Protein AF-A0A839H3A8-F1 (afdb_monomer_lite)

Foldseek 3Di:
DPPLVVQKAAPCDQVLCVLQQVSDDPVCCCPQPVVPCVCLDVVVVHFWPDDDDPPDGIIGRHPRSNVVCVVCVVVGPSVDDDPDPPDD

Secondary structure (DSSP, 8-state):
---GGGGEE-TTSHHHHHHHSTT--HHHHIIIIITT-GGGBGGGT-SEE---STT---EEEHHHHHHHHHHSTTTS-TTPPPP-----

Structure (mmCIF, N/CA/C/O backbone):
data_AF-A0A839H3A8-F1
#
_entry.id   AF-A0A839H3A8-F1
#
loop_
_atom_site.group_PDB
_atom_site.id
_atom_site.type_symbol
_atom_site.label_atom_id
_atom_site.label_alt_id
_atom_site.label_comp_id
_atom_site.label_asym_id
_atom_site.label_entity_id
_atom_site.label_seq_id
_atom_site.pdbx_PDB_ins_code
_atom_site.Cartn_x
_atom_site.Cartn_y
_atom_site.Cartn_z
_atom_site.occupancy
_atom_site.B_iso_or_equiv
_atom_site.auth_seq_id
_atom_site.auth_comp_id
_atom_site.auth_asym_id
_atom_site.auth_atom_id
_atom_site.pdbx_PDB_model_num
ATOM 1 N N . MET A 1 1 ? 27.620 0.698 -3.392 1.00 37.16 1 MET A N 1
ATOM 2 C CA . MET A 1 1 ? 26.453 1.601 -3.389 1.00 37.16 1 MET A CA 1
ATOM 3 C C . MET A 1 1 ? 25.321 0.796 -3.991 1.00 37.16 1 MET A C 1
ATOM 5 O O . MET A 1 1 ? 25.436 0.436 -5.151 1.00 37.16 1 MET A O 1
ATOM 9 N N . VAL A 1 2 ? 24.355 0.360 -3.180 1.00 46.66 2 VAL A N 1
ATOM 10 C CA . VAL A 1 2 ? 23.206 -0.411 -3.680 1.00 46.66 2 VAL A CA 1
ATOM 11 C C . VAL A 1 2 ? 22.331 0.576 -4.440 1.00 46.66 2 VAL A C 1
ATOM 13 O O . VAL A 1 2 ? 22.017 1.641 -3.905 1.00 46.66 2 VAL A O 1
ATOM 16 N N . ASP A 1 3 ? 22.038 0.286 -5.702 1.00 48.53 3 ASP A N 1
ATOM 17 C CA . ASP A 1 3 ? 21.247 1.173 -6.543 1.00 48.53 3 ASP A CA 1
ATOM 18 C C . ASP A 1 3 ? 19.807 1.189 -6.011 1.00 48.53 3 ASP A C 1
ATOM 20 O O . ASP A 1 3 ? 19.031 0.254 -6.193 1.00 48.53 3 ASP A O 1
ATOM 24 N N . ASN A 1 4 ? 19.456 2.239 -5.266 1.00 54.12 4 ASN A N 1
ATOM 25 C CA . ASN A 1 4 ? 18.177 2.345 -4.555 1.00 54.12 4 ASN A CA 1
ATOM 26 C C . ASN A 1 4 ? 16.971 2.472 -5.515 1.00 54.12 4 ASN A C 1
ATOM 28 O O . ASN A 1 4 ? 15.823 2.581 -5.079 1.00 54.12 4 ASN A O 1
ATOM 32 N N . THR A 1 5 ? 17.225 2.497 -6.828 1.00 57.00 5 THR A N 1
ATOM 33 C CA . THR A 1 5 ? 16.208 2.518 -7.882 1.00 57.00 5 THR A CA 1
ATOM 34 C C . THR A 1 5 ? 15.532 1.160 -8.095 1.00 57.00 5 THR A C 1
ATOM 36 O O . THR A 1 5 ? 14.382 1.147 -8.529 1.00 57.00 5 THR A O 1
ATOM 39 N N . GLU A 1 6 ? 16.156 0.042 -7.701 1.00 63.25 6 GLU A N 1
ATOM 40 C CA . GLU A 1 6 ? 15.569 -1.310 -7.816 1.00 63.25 6 GLU A CA 1
ATOM 41 C C . GLU A 1 6 ? 14.411 -1.570 -6.834 1.00 63.25 6 GLU A C 1
ATOM 43 O O . GLU A 1 6 ? 13.643 -2.515 -7.002 1.00 63.25 6 GLU A O 1
ATOM 48 N N . LEU A 1 7 ? 14.244 -0.719 -5.817 1.00 88.31 7 LEU A N 1
ATOM 49 C CA . LEU A 1 7 ? 13.218 -0.874 -4.777 1.00 88.31 7 LEU A CA 1
ATOM 50 C C . LEU A 1 7 ? 11.907 -0.147 -5.097 1.00 88.31 7 LEU A C 1
ATOM 52 O O . LEU A 1 7 ? 10.897 -0.357 -4.420 1.00 88.31 7 LEU A O 1
ATOM 56 N N . TRP A 1 8 ? 11.919 0.717 -6.114 1.00 92.81 8 TRP A N 1
ATOM 57 C CA . TRP A 1 8 ? 10.731 1.420 -6.575 1.00 92.81 8 TRP A CA 1
ATOM 58 C C . TRP A 1 8 ? 10.003 0.586 -7.616 1.00 92.81 8 TRP A C 1
ATOM 60 O O . TRP A 1 8 ? 10.458 0.425 -8.747 1.00 92.81 8 TRP A O 1
ATOM 70 N N . VAL A 1 9 ? 8.820 0.110 -7.254 1.00 94.25 9 VAL A N 1
ATOM 71 C CA . VAL A 1 9 ? 8.031 -0.800 -8.082 1.00 94.25 9 VAL A CA 1
ATOM 72 C C . VAL A 1 9 ? 6.730 -0.155 -8.537 1.00 94.25 9 VAL A C 1
ATOM 74 O O . VAL A 1 9 ? 6.200 0.756 -7.897 1.00 94.25 9 VAL A O 1
ATOM 77 N N . SER A 1 10 ? 6.200 -0.606 -9.674 1.00 92.94 10 SER A N 1
ATOM 78 C CA . SER A 1 10 ? 4.908 -0.124 -10.158 1.00 92.94 10 SER A CA 1
ATOM 79 C C . SER A 1 10 ? 3.774 -0.976 -9.583 1.00 92.94 10 SER A C 1
ATOM 81 O O . SER A 1 10 ? 3.814 -2.195 -9.744 1.00 92.94 10 SER A O 1
ATOM 83 N N . PRO A 1 11 ? 2.691 -0.379 -9.049 1.00 93.12 11 PRO A N 1
ATOM 84 C CA . PRO A 1 11 ? 1.496 -1.132 -8.661 1.00 93.12 11 PRO A CA 1
ATOM 85 C C . PRO A 1 11 ? 0.735 -1.711 -9.866 1.00 93.12 11 PRO A C 1
ATOM 87 O O . PRO A 1 11 ? -0.275 -2.385 -9.701 1.00 93.12 11 PRO A O 1
ATOM 90 N N . ARG A 1 12 ? 1.176 -1.438 -11.103 1.00 91.94 12 ARG A N 1
ATOM 91 C CA . ARG A 1 12 ? 0.651 -2.100 -12.306 1.00 91.94 12 ARG A CA 1
ATOM 92 C C . ARG A 1 12 ? 1.194 -3.519 -12.483 1.00 91.94 12 ARG A C 1
ATOM 94 O O . ARG A 1 12 ? 0.588 -4.282 -13.230 1.00 91.94 12 ARG A O 1
ATOM 101 N N . ASP A 1 13 ? 2.304 -3.855 -11.828 1.00 94.44 13 ASP A N 1
ATOM 102 C CA . ASP A 1 13 ? 2.847 -5.210 -11.818 1.00 94.44 13 ASP A CA 1
ATOM 103 C C . ASP A 1 13 ? 1.949 -6.124 -10.969 1.00 94.44 13 ASP A C 1
ATOM 105 O O . ASP A 1 13 ? 1.671 -5.841 -9.801 1.00 94.44 13 ASP A O 1
ATOM 109 N N . ALA A 1 14 ? 1.485 -7.225 -11.560 1.00 95.38 14 ALA A N 1
ATOM 110 C CA . ALA A 1 14 ? 0.608 -8.176 -10.885 1.00 95.38 14 ALA A CA 1
ATOM 111 C C . ALA A 1 14 ? 1.274 -8.832 -9.663 1.00 95.38 14 ALA A C 1
ATOM 113 O O . ALA A 1 14 ? 0.596 -9.074 -8.669 1.00 95.38 14 ALA A O 1
ATOM 114 N N . THR A 1 15 ? 2.588 -9.057 -9.696 1.00 95.88 15 THR A N 1
ATOM 115 C CA . THR A 1 15 ? 3.356 -9.621 -8.577 1.00 95.88 15 THR A CA 1
ATOM 116 C C . THR A 1 15 ? 3.317 -8.690 -7.374 1.00 95.88 15 THR A C 1
ATOM 118 O O . THR A 1 15 ? 3.125 -9.140 -6.248 1.00 95.88 15 THR A O 1
ATOM 121 N N . ILE A 1 16 ? 3.430 -7.380 -7.611 1.00 95.94 16 ILE A N 1
ATOM 122 C CA . ILE A 1 16 ? 3.348 -6.366 -6.555 1.00 95.94 16 ILE A CA 1
ATOM 123 C C . ILE A 1 16 ? 1.938 -6.298 -5.977 1.00 95.94 16 ILE A C 1
ATOM 125 O O . ILE A 1 16 ? 1.789 -6.235 -4.760 1.00 95.94 16 ILE A O 1
ATOM 129 N N . ARG A 1 17 ? 0.901 -6.382 -6.821 1.00 96.94 17 ARG A N 1
ATOM 130 C CA . ARG A 1 17 ? -0.490 -6.423 -6.341 1.00 96.94 17 ARG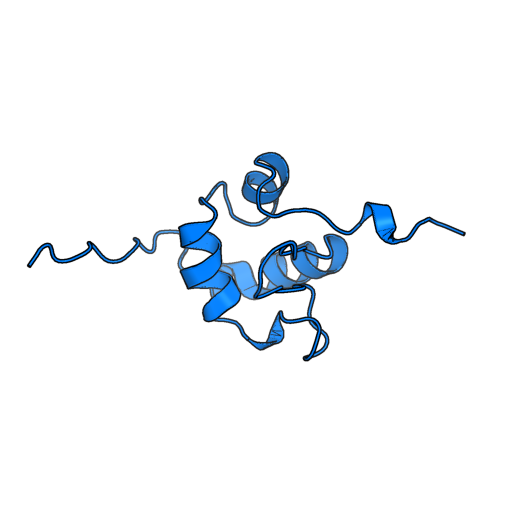 A CA 1
ATOM 131 C C . ARG A 1 17 ? -0.783 -7.663 -5.509 1.00 96.94 17 ARG A C 1
ATOM 133 O O . ARG A 1 17 ? -1.380 -7.542 -4.449 1.00 96.94 17 ARG A O 1
ATOM 140 N N . ASN A 1 18 ? -0.313 -8.830 -5.938 1.00 96.94 18 ASN A N 1
ATOM 141 C CA . ASN A 1 18 ? -0.457 -10.063 -5.165 1.00 96.94 18 ASN A CA 1
ATOM 142 C C . ASN A 1 18 ? 0.294 -9.989 -3.830 1.00 96.94 18 ASN A C 1
ATOM 144 O O . ASN A 1 18 ? -0.216 -10.453 -2.818 1.00 96.94 18 ASN A O 1
ATOM 148 N N . ARG A 1 19 ? 1.490 -9.392 -3.828 1.00 96.31 19 ARG A N 1
ATOM 149 C CA . ARG A 1 19 ? 2.349 -9.300 -2.644 1.00 96.31 19 ARG A CA 1
ATOM 150 C C . ARG A 1 19 ? 1.835 -8.312 -1.597 1.00 96.31 19 ARG A C 1
ATOM 152 O O . ARG A 1 19 ? 1.893 -8.625 -0.417 1.00 96.31 19 ARG A O 1
ATOM 159 N N . LEU A 1 20 ? 1.390 -7.127 -2.016 1.00 97.19 20 LEU A N 1
ATOM 160 C CA . LEU A 1 20 ? 1.030 -6.032 -1.103 1.00 97.1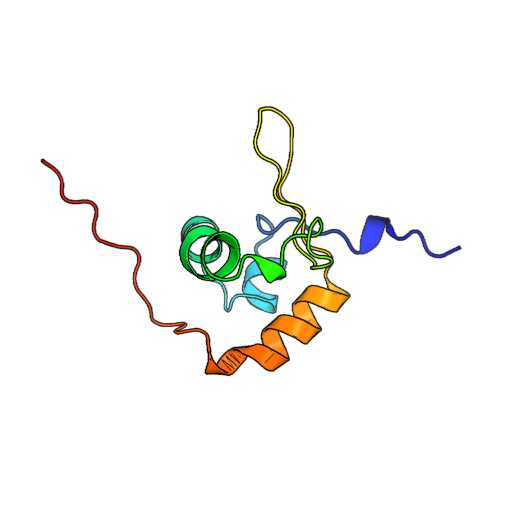9 20 LEU A CA 1
ATOM 161 C C . LEU A 1 20 ? -0.471 -5.860 -0.896 1.00 97.19 20 LEU A C 1
ATOM 163 O O . LEU A 1 20 ? -0.886 -5.334 0.126 1.00 97.19 20 LEU A O 1
ATOM 167 N N . PHE A 1 21 ? -1.279 -6.237 -1.882 1.00 97.31 21 PHE A N 1
ATOM 168 C CA . PHE A 1 21 ? -2.681 -5.833 -1.943 1.00 97.31 21 PHE A CA 1
ATOM 169 C C . PHE A 1 21 ? -3.606 -7.012 -2.231 1.00 97.31 21 PHE A C 1
ATOM 171 O O . PHE A 1 21 ? -4.599 -6.838 -2.925 1.00 97.31 21 PHE A O 1
ATOM 178 N N . ALA A 1 22 ? -3.234 -8.223 -1.802 1.00 96.44 22 ALA A N 1
ATOM 179 C CA . ALA A 1 22 ? -4.024 -9.448 -1.973 1.00 96.44 22 ALA A CA 1
ATOM 180 C C . ALA A 1 22 ? -4.539 -9.704 -3.413 1.00 96.44 22 ALA A C 1
ATOM 182 O O . ALA A 1 22 ? -5.536 -10.385 -3.625 1.00 96.44 22 ALA A O 1
ATOM 183 N N . GLY A 1 23 ? -3.856 -9.165 -4.429 1.00 96.81 23 GLY A N 1
ATOM 184 C CA . GLY A 1 23 ? -4.237 -9.310 -5.837 1.00 96.81 23 GLY A CA 1
ATOM 185 C C . GLY A 1 23 ? -5.332 -8.355 -6.325 1.00 96.81 23 GLY A C 1
ATOM 186 O O . GLY A 1 23 ? -5.700 -8.432 -7.501 1.00 96.81 23 GLY A O 1
ATOM 187 N N . HIS A 1 24 ? -5.802 -7.423 -5.487 1.00 97.44 24 HIS A N 1
ATOM 188 C CA . HIS A 1 24 ? -6.751 -6.386 -5.891 1.00 97.44 24 HIS A CA 1
ATOM 189 C C . HIS A 1 24 ? -6.227 -5.569 -7.073 1.00 97.44 24 HIS A C 1
ATOM 191 O O . HIS A 1 24 ? -5.024 -5.350 -7.235 1.00 97.44 24 HIS A O 1
ATOM 197 N N . ASP A 1 25 ? -7.136 -5.118 -7.937 1.00 95.56 25 ASP A N 1
ATOM 198 C CA . ASP A 1 25 ? -6.769 -4.346 -9.115 1.00 95.56 25 ASP A CA 1
ATOM 199 C C . ASP A 1 25 ? -6.388 -2.895 -8.762 1.00 95.56 25 ASP A C 1
ATOM 201 O O . ASP A 1 25 ? -6.585 -2.406 -7.651 1.00 95.56 25 ASP A O 1
ATOM 205 N N . ILE A 1 26 ? -5.822 -2.175 -9.733 1.00 93.44 26 ILE A N 1
ATOM 206 C CA . ILE A 1 26 ? -5.285 -0.828 -9.496 1.00 93.44 26 ILE A CA 1
ATOM 207 C C . ILE A 1 26 ? -6.354 0.196 -9.089 1.00 93.44 26 ILE A C 1
ATOM 209 O O . ILE A 1 26 ? -6.031 1.162 -8.402 1.00 93.44 26 ILE A O 1
ATOM 213 N N . VAL A 1 27 ? -7.603 0.022 -9.527 1.00 93.62 27 VAL A N 1
ATOM 214 C CA . VAL A 1 27 ? -8.703 0.931 -9.189 1.00 93.62 27 VAL A CA 1
ATOM 215 C C . VAL A 1 27 ? -9.095 0.739 -7.729 1.00 93.62 27 VAL A C 1
ATOM 217 O O . VAL A 1 27 ? -9.213 1.730 -7.012 1.00 93.62 27 VAL A O 1
ATOM 220 N N . TRP A 1 28 ? -9.209 -0.514 -7.283 1.00 96.44 28 TRP A N 1
ATOM 221 C CA . TRP A 1 28 ? -9.446 -0.856 -5.881 1.00 96.44 28 TRP A CA 1
ATOM 222 C C . TRP A 1 28 ? -8.335 -0.311 -4.979 1.00 96.44 28 TRP A C 1
ATOM 224 O O . TRP A 1 28 ? -8.615 0.444 -4.052 1.00 96.44 28 TRP A O 1
ATOM 234 N N . ILE A 1 29 ? -7.069 -0.591 -5.317 1.00 96.25 29 ILE A N 1
ATOM 235 C CA . ILE A 1 29 ? -5.906 -0.130 -4.538 1.00 96.25 29 ILE A CA 1
ATOM 236 C C . ILE A 1 29 ? -5.909 1.393 -4.410 1.00 96.25 29 ILE A C 1
ATOM 238 O O . ILE A 1 29 ? -5.672 1.938 -3.334 1.00 96.25 29 ILE A O 1
ATOM 242 N N . ARG A 1 30 ? -6.188 2.100 -5.507 1.00 93.69 30 ARG A N 1
ATOM 243 C CA . ARG A 1 30 ? -6.236 3.557 -5.480 1.00 93.69 30 ARG A CA 1
ATOM 244 C C . ARG A 1 30 ? -7.315 4.058 -4.523 1.00 93.69 30 ARG A C 1
ATOM 246 O O . ARG A 1 30 ? -7.015 4.885 -3.676 1.00 93.69 30 ARG A O 1
ATOM 253 N N . GLN A 1 31 ? -8.534 3.541 -4.644 1.00 94.25 31 GLN A N 1
ATOM 254 C CA . GLN A 1 31 ? -9.664 4.031 -3.863 1.00 94.25 31 GLN A CA 1
ATOM 255 C C . GLN A 1 31 ? -9.540 3.709 -2.370 1.00 94.25 31 GLN A C 1
ATOM 257 O O . GLN A 1 31 ? -9.847 4.556 -1.533 1.00 94.25 31 GLN A O 1
ATOM 262 N N . PHE A 1 32 ? -9.131 2.487 -2.038 1.00 96.25 32 PHE A N 1
ATOM 263 C CA . PHE A 1 32 ? -9.217 1.980 -0.670 1.00 96.25 32 PHE A CA 1
ATOM 264 C C . PHE A 1 32 ? -7.900 2.032 0.091 1.00 96.25 32 PHE A C 1
ATOM 266 O O . PHE A 1 32 ? -7.926 1.977 1.315 1.00 96.25 32 PHE A O 1
ATOM 273 N N . ILE A 1 33 ? -6.774 2.205 -0.608 1.00 96.31 33 ILE A N 1
ATOM 274 C CA . ILE A 1 33 ? -5.464 2.398 0.016 1.00 96.31 33 ILE A CA 1
ATOM 275 C C . ILE A 1 33 ? -4.959 3.818 -0.253 1.00 96.31 33 ILE A C 1
ATOM 277 O O . ILE A 1 33 ? -4.826 4.614 0.670 1.00 96.31 33 ILE A O 1
ATOM 281 N N . PHE A 1 34 ? -4.709 4.180 -1.515 1.00 94.62 34 PHE A N 1
ATOM 282 C CA . PHE A 1 34 ? -3.999 5.433 -1.820 1.00 94.62 34 PHE A CA 1
ATOM 283 C C . PHE A 1 34 ? -4.779 6.690 -1.440 1.00 94.62 34 PHE A C 1
ATOM 285 O O . PHE A 1 34 ? -4.201 7.625 -0.894 1.00 94.62 34 PHE A O 1
ATOM 292 N N . ASP A 1 35 ? -6.079 6.707 -1.720 1.00 92.19 35 ASP A N 1
ATOM 293 C CA . ASP A 1 35 ? -6.941 7.850 -1.432 1.00 92.19 35 ASP A CA 1
ATOM 294 C C . ASP A 1 35 ? -7.404 7.862 0.043 1.00 92.19 35 ASP A C 1
ATOM 296 O O . ASP A 1 35 ? -7.792 8.913 0.551 1.00 92.19 35 ASP A O 1
ATOM 300 N N . ARG A 1 36 ? -7.368 6.712 0.740 1.00 95.25 36 ARG A N 1
ATOM 301 C CA . ARG A 1 36 ? -7.859 6.557 2.124 1.00 95.25 36 ARG A CA 1
ATOM 302 C C . ARG A 1 36 ? -6.797 6.852 3.186 1.00 95.25 36 ARG A C 1
ATOM 304 O O . ARG A 1 36 ? -7.152 7.385 4.232 1.00 95.25 36 ARG A O 1
ATOM 311 N N . PHE A 1 37 ? -5.531 6.545 2.905 1.00 95.50 37 PHE A N 1
ATOM 312 C CA . PHE A 1 37 ? -4.414 6.691 3.844 1.00 95.50 37 PHE A CA 1
ATOM 313 C C . PHE A 1 37 ? -3.420 7.739 3.323 1.00 95.50 37 PHE A C 1
ATOM 315 O O . PHE A 1 37 ? -2.419 7.391 2.692 1.00 95.50 37 PHE A O 1
ATOM 322 N N . PRO A 1 38 ? -3.689 9.047 3.495 1.00 92.94 38 PRO A N 1
ATOM 323 C CA . PRO A 1 38 ? -2.853 10.103 2.924 1.00 92.94 38 PRO A CA 1
ATOM 324 C C . PRO A 1 38 ? -1.396 10.069 3.416 1.00 92.94 38 PRO A C 1
ATOM 326 O O . PRO A 1 38 ? -0.502 10.450 2.657 1.00 92.94 38 PRO A O 1
ATOM 329 N N . GLU A 1 39 ? -1.144 9.567 4.629 1.00 95.56 39 GLU A N 1
ATOM 330 C CA . GLU A 1 39 ? 0.175 9.428 5.258 1.00 95.56 39 GLU A CA 1
ATOM 331 C C . GLU A 1 39 ? 1.126 8.502 4.493 1.00 95.56 39 GLU A C 1
ATOM 333 O O . GLU A 1 39 ? 2.348 8.598 4.636 1.00 95.56 39 GLU A O 1
ATOM 338 N N . ILE A 1 40 ? 0.600 7.630 3.627 1.00 96.00 40 ILE A N 1
ATOM 339 C CA . ILE A 1 40 ? 1.451 6.773 2.804 1.00 96.00 40 ILE A CA 1
ATOM 340 C C . ILE A 1 40 ? 2.126 7.556 1.677 1.00 96.00 40 ILE A C 1
ATOM 342 O O . ILE A 1 40 ? 3.034 7.018 1.051 1.00 96.00 40 ILE A O 1
ATOM 346 N N . ASN A 1 41 ? 1.749 8.807 1.398 1.00 94.38 41 ASN A N 1
ATOM 347 C CA . ASN A 1 41 ? 2.411 9.621 0.378 1.00 94.38 41 ASN A CA 1
ATOM 348 C C . ASN A 1 41 ? 3.823 10.038 0.797 1.00 94.38 41 ASN A C 1
ATOM 350 O O . ASN A 1 41 ? 4.063 10.467 1.920 1.00 94.38 41 ASN A O 1
ATOM 354 N N . ILE A 1 42 ? 4.768 10.018 -0.146 1.00 92.31 42 ILE A N 1
ATOM 355 C CA . ILE A 1 42 ? 6.172 10.380 0.103 1.00 92.31 42 ILE A CA 1
ATOM 356 C C . ILE A 1 42 ? 6.353 11.831 0.578 1.00 92.31 42 ILE A C 1
ATOM 358 O O . ILE A 1 42 ? 7.330 12.131 1.257 1.00 92.31 42 ILE A O 1
ATOM 362 N N . GLN A 1 43 ? 5.423 12.729 0.239 1.00 88.88 43 GLN A N 1
ATOM 363 C CA . GLN A 1 43 ? 5.436 14.117 0.723 1.00 88.88 43 GLN A CA 1
ATOM 364 C C . GLN A 1 43 ? 5.178 14.199 2.235 1.00 88.88 43 GLN A C 1
ATOM 366 O O . GLN A 1 43 ? 5.759 15.052 2.895 1.00 88.88 43 GLN A O 1
ATOM 371 N N . GLU A 1 44 ? 4.431 13.235 2.777 1.00 89.25 44 GLU A N 1
ATOM 372 C CA . GLU A 1 44 ? 4.179 13.045 4.211 1.00 89.25 44 GLU A CA 1
ATOM 373 C C . GLU A 1 44 ? 5.195 12.075 4.847 1.00 89.25 44 GLU A C 1
ATOM 375 O O . GLU A 1 44 ? 5.030 11.598 5.967 1.00 89.25 44 GLU A O 1
ATOM 380 N N . GLY A 1 45 ? 6.268 11.746 4.120 1.00 89.75 45 GLY A N 1
ATOM 381 C CA . GLY A 1 45 ? 7.284 10.791 4.550 1.00 89.75 45 GLY A CA 1
ATOM 382 C C . GLY A 1 45 ? 6.913 9.324 4.326 1.00 89.75 45 GLY A C 1
ATOM 383 O O . GLY A 1 45 ? 7.664 8.457 4.766 1.00 89.75 45 GLY A O 1
ATOM 384 N N . GLY A 1 46 ? 5.806 9.015 3.649 1.00 94.44 46 GLY A N 1
ATOM 385 C CA . GLY A 1 46 ? 5.363 7.658 3.330 1.00 94.44 46 GLY A CA 1
ATOM 386 C C . GLY A 1 46 ? 6.145 6.959 2.203 1.00 94.44 46 GLY A C 1
ATOM 387 O O . GLY A 1 46 ? 7.297 7.280 1.909 1.00 94.44 46 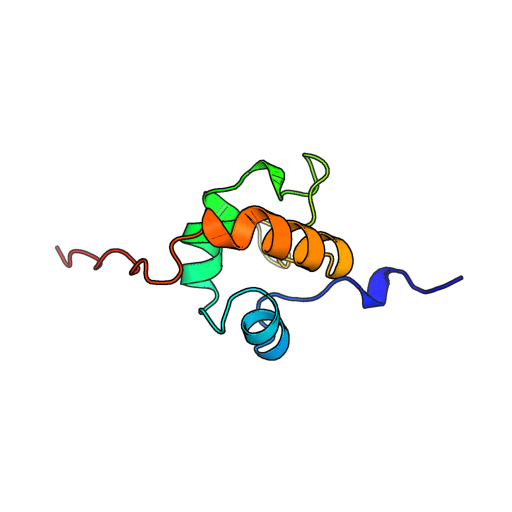GLY A O 1
ATOM 388 N N . TRP A 1 47 ? 5.532 5.949 1.585 1.00 95.81 47 TRP A N 1
ATOM 389 C CA . TRP A 1 47 ? 6.143 5.037 0.604 1.00 95.81 47 TRP A CA 1
ATOM 390 C C . TRP A 1 47 ? 5.547 5.115 -0.811 1.00 95.81 47 TRP A C 1
ATOM 392 O O . TRP A 1 47 ? 6.083 4.519 -1.748 1.00 95.81 47 TRP A O 1
ATOM 402 N N . LEU A 1 48 ? 4.461 5.858 -0.994 1.00 95.44 48 LEU A N 1
ATOM 403 C CA . LEU A 1 48 ? 3.779 6.072 -2.260 1.00 95.44 48 LEU A CA 1
ATOM 404 C C . LEU A 1 48 ? 4.270 7.362 -2.909 1.00 95.44 48 LEU A C 1
ATOM 406 O O . LEU A 1 48 ? 4.126 8.461 -2.377 1.00 95.44 48 LEU A O 1
ATOM 410 N N . LYS A 1 49 ? 4.793 7.247 -4.123 1.00 93.06 49 LYS A N 1
ATOM 411 C CA . LYS A 1 49 ? 4.971 8.389 -5.012 1.00 93.06 49 LYS A CA 1
ATOM 412 C C . LYS A 1 49 ? 3.773 8.437 -5.949 1.00 93.06 49 LYS A C 1
ATOM 414 O O . LYS A 1 49 ? 3.843 7.852 -7.033 1.00 93.06 49 LYS A O 1
ATOM 419 N N . ASP A 1 50 ? 2.686 9.102 -5.546 1.00 82.88 50 ASP A N 1
ATOM 420 C CA . ASP A 1 50 ? 1.592 9.364 -6.481 1.00 82.88 50 ASP A CA 1
ATOM 421 C C . ASP A 1 50 ? 1.973 10.503 -7.422 1.00 82.88 50 ASP A C 1
ATOM 423 O O . ASP A 1 50 ? 2.555 11.524 -7.049 1.00 82.88 50 ASP A O 1
ATOM 427 N N . A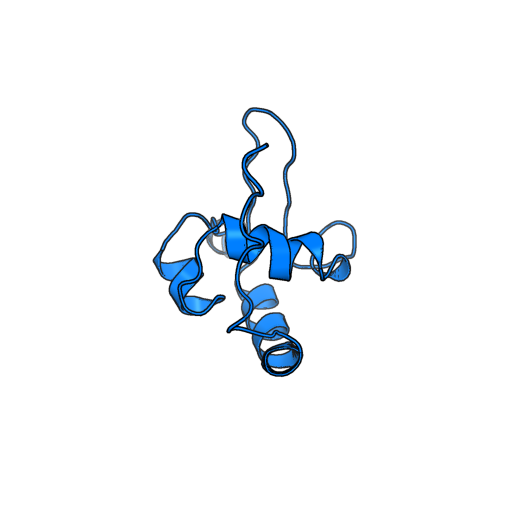LA A 1 51 ? 1.718 10.278 -8.698 1.00 68.44 51 ALA A N 1
ATOM 428 C CA . ALA A 1 51 ? 2.224 11.119 -9.749 1.00 68.44 51 ALA A CA 1
ATOM 429 C C . ALA A 1 51 ? 1.066 11.474 -10.676 1.00 68.44 51 ALA A C 1
ATOM 431 O O . ALA A 1 51 ? 0.801 10.805 -11.673 1.00 68.44 51 ALA A O 1
ATOM 432 N N . HIS A 1 52 ? 0.368 12.555 -10.333 1.00 66.31 52 HIS A N 1
ATOM 433 C CA . HIS A 1 52 ? -0.670 13.118 -11.186 1.00 66.31 52 HIS A CA 1
ATOM 434 C C . HIS A 1 52 ? -0.037 13.847 -12.386 1.00 66.31 52 HIS A C 1
ATOM 436 O O . HIS A 1 52 ? 0.871 14.671 -12.231 1.00 66.31 52 HIS A O 1
ATOM 442 N N . GLY A 1 53 ? -0.515 13.545 -13.597 1.00 55.53 53 GLY A N 1
ATOM 443 C CA . GLY A 1 53 ? -0.115 14.216 -14.841 1.00 55.53 53 GLY A CA 1
ATOM 444 C C . GLY A 1 53 ? 0.386 13.272 -15.942 1.00 55.53 53 GLY A C 1
ATOM 445 O O . GLY A 1 53 ? 0.772 12.131 -15.693 1.00 55.53 53 GLY A O 1
ATOM 446 N N . ARG A 1 54 ? 0.380 13.750 -17.196 1.00 52.28 54 ARG A N 1
ATOM 447 C CA . ARG A 1 54 ? 0.859 12.974 -18.356 1.00 52.28 54 ARG A CA 1
ATOM 448 C C . ARG A 1 54 ? 2.332 12.587 -18.189 1.00 52.28 54 ARG A C 1
ATOM 450 O O . ARG A 1 54 ? 3.163 13.428 -17.868 1.00 52.28 54 ARG A O 1
ATOM 457 N N . GLY A 1 55 ? 2.643 11.317 -18.450 1.00 60.59 55 GLY A N 1
ATOM 458 C CA . GLY A 1 55 ? 4.010 10.782 -18.445 1.00 60.59 55 GLY A CA 1
ATOM 459 C C . GLY A 1 55 ? 4.575 10.443 -17.064 1.00 60.59 55 GLY A C 1
ATOM 460 O O . GLY A 1 55 ? 5.627 9.812 -16.986 1.00 60.59 55 GLY A O 1
ATOM 461 N N . LYS A 1 56 ? 3.878 10.795 -15.979 1.00 69.94 56 LYS A N 1
ATOM 462 C CA . LYS A 1 56 ? 4.278 10.433 -14.621 1.00 69.94 56 LYS A CA 1
ATOM 463 C C . LYS A 1 56 ? 3.658 9.092 -14.214 1.00 69.94 56 LYS A C 1
ATOM 465 O O . LYS A 1 56 ? 2.559 8.748 -14.645 1.00 69.94 56 LYS A O 1
ATOM 470 N N . ARG A 1 57 ? 4.394 8.307 -13.422 1.00 81.81 57 ARG A N 1
ATOM 471 C CA . ARG A 1 57 ? 3.974 6.977 -12.960 1.00 81.81 57 ARG A CA 1
ATOM 472 C C . ARG A 1 57 ? 3.888 6.958 -11.443 1.00 81.81 57 ARG A C 1
ATOM 474 O O . ARG A 1 57 ? 4.828 7.398 -10.784 1.00 81.81 57 ARG A O 1
ATOM 481 N N . THR A 1 58 ? 2.792 6.412 -10.929 1.00 91.19 58 THR A N 1
ATOM 482 C CA . THR A 1 58 ? 2.672 6.025 -9.525 1.00 91.19 58 THR A CA 1
ATOM 483 C C . THR A 1 58 ? 3.680 4.914 -9.234 1.00 91.19 58 THR A C 1
ATOM 485 O O . THR A 1 58 ? 3.730 3.924 -9.972 1.00 91.19 58 THR A O 1
ATOM 488 N N . MET A 1 59 ? 4.490 5.095 -8.195 1.00 94.25 59 MET A N 1
ATOM 489 C CA . MET A 1 59 ? 5.536 4.154 -7.786 1.00 94.25 59 MET A CA 1
ATOM 490 C C . MET A 1 59 ? 5.454 3.896 -6.280 1.00 94.25 59 MET A C 1
ATOM 492 O O . MET A 1 59 ? 5.069 4.783 -5.521 1.00 94.25 59 MET A O 1
ATOM 496 N N . ILE A 1 60 ? 5.842 2.695 -5.863 1.00 95.56 60 ILE A N 1
ATOM 497 C CA . ILE A 1 60 ? 5.829 2.223 -4.476 1.00 95.56 60 ILE A CA 1
ATOM 498 C C . ILE A 1 60 ? 7.261 1.926 -4.053 1.00 95.56 60 ILE A C 1
ATOM 500 O O . ILE A 1 60 ? 7.953 1.184 -4.746 1.00 95.56 60 ILE A O 1
ATOM 504 N N . TYR A 1 61 ? 7.694 2.466 -2.918 1.00 95.44 61 TYR A N 1
ATOM 505 C CA . TYR A 1 61 ? 8.934 2.048 -2.276 1.00 95.44 61 TYR A CA 1
ATOM 506 C C . TYR A 1 61 ? 8.680 0.774 -1.467 1.00 95.44 61 TYR A C 1
ATOM 508 O O . TYR A 1 61 ? 8.106 0.821 -0.377 1.00 95.44 61 TYR A O 1
ATOM 516 N N . LEU A 1 62 ? 9.072 -0.368 -2.034 1.00 95.19 62 LEU A N 1
ATOM 517 C CA . LEU A 1 62 ? 8.611 -1.681 -1.587 1.00 95.19 62 LEU A CA 1
ATOM 518 C C . LEU A 1 62 ? 8.891 -1.982 -0.100 1.00 95.19 62 LEU A C 1
ATOM 520 O O . LEU A 1 62 ? 7.941 -2.370 0.575 1.00 95.19 62 LEU A O 1
ATOM 524 N N . PRO A 1 63 ? 10.100 -1.755 0.458 1.00 94.94 63 PRO A N 1
ATOM 525 C CA . PRO A 1 63 ? 10.385 -2.150 1.841 1.00 94.94 63 PRO A CA 1
ATOM 526 C C . PRO A 1 63 ? 9.459 -1.495 2.870 1.00 94.94 63 PRO A C 1
ATOM 528 O O . PRO A 1 63 ? 8.953 -2.161 3.768 1.00 94.94 63 PRO A O 1
ATOM 531 N N . LYS A 1 64 ? 9.197 -0.193 2.712 1.00 96.06 64 LYS A N 1
ATOM 532 C CA . LYS A 1 64 ? 8.343 0.556 3.641 1.00 96.06 64 LYS A CA 1
ATOM 533 C C . LYS A 1 64 ? 6.859 0.254 3.425 1.00 96.06 64 LYS A C 1
ATOM 535 O O . LYS A 1 64 ? 6.094 0.253 4.382 1.00 96.06 64 LYS A O 1
ATOM 540 N N . ALA A 1 65 ? 6.459 -0.031 2.187 1.00 97.19 65 ALA A N 1
ATOM 541 C CA . ALA A 1 65 ? 5.096 -0.461 1.899 1.00 97.19 65 ALA A CA 1
ATOM 542 C C . ALA A 1 65 ? 4.778 -1.811 2.557 1.00 97.19 65 ALA A C 1
ATOM 544 O O . ALA A 1 65 ? 3.711 -1.965 3.135 1.00 97.19 65 ALA A O 1
ATOM 545 N N . GLU A 1 66 ? 5.707 -2.771 2.516 1.00 96.62 66 GLU A N 1
ATOM 546 C CA . GLU A 1 66 ? 5.523 -4.077 3.165 1.00 96.62 66 GLU A CA 1
ATOM 547 C C . GLU A 1 66 ? 5.372 -3.984 4.680 1.00 96.62 66 GLU A C 1
ATOM 549 O O . GLU A 1 66 ? 4.568 -4.705 5.266 1.00 96.62 66 GLU A O 1
ATOM 554 N N . GLU A 1 67 ? 6.172 -3.130 5.315 1.00 97.19 67 GLU A N 1
ATOM 555 C CA . GLU A 1 67 ? 6.078 -2.873 6.748 1.00 97.19 67 GLU A CA 1
ATOM 556 C C . GLU A 1 67 ? 4.733 -2.236 7.097 1.00 97.19 67 GLU A C 1
ATOM 558 O O . GLU A 1 67 ? 3.984 -2.799 7.892 1.00 97.19 67 GLU A O 1
ATOM 563 N N . TRP A 1 68 ? 4.377 -1.149 6.412 1.00 97.75 68 TRP A N 1
ATOM 564 C CA . TRP A 1 68 ? 3.137 -0.425 6.670 1.00 97.75 68 TRP A CA 1
ATOM 565 C C . TRP A 1 68 ? 1.893 -1.299 6.450 1.00 97.75 68 TRP A C 1
ATOM 567 O O . TRP A 1 68 ? 1.009 -1.325 7.301 1.00 97.75 68 TRP A O 1
ATOM 577 N N . ILE A 1 69 ? 1.839 -2.069 5.352 1.00 97.88 69 ILE A N 1
ATOM 578 C CA . ILE A 1 69 ? 0.712 -2.975 5.066 1.00 97.88 69 ILE A CA 1
ATOM 579 C C . ILE A 1 69 ? 0.567 -4.033 6.159 1.00 97.88 69 ILE A C 1
ATOM 581 O O . ILE A 1 69 ? -0.552 -4.368 6.530 1.00 97.88 69 ILE A O 1
ATOM 585 N N . ARG A 1 70 ? 1.679 -4.553 6.692 1.00 97.44 70 ARG A N 1
ATOM 586 C CA . ARG A 1 70 ? 1.644 -5.530 7.786 1.00 97.44 70 ARG A CA 1
ATOM 587 C C . ARG A 1 70 ? 1.080 -4.925 9.070 1.00 97.44 70 ARG A C 1
ATOM 589 O O . ARG A 1 70 ? 0.357 -5.611 9.778 1.00 97.44 70 ARG A O 1
ATOM 596 N N . GLU A 1 71 ? 1.426 -3.676 9.364 1.00 98.06 71 GLU A N 1
ATOM 597 C CA . GLU A 1 71 ? 0.961 -2.962 10.559 1.00 98.06 71 GLU A CA 1
ATOM 598 C C . GLU A 1 71 ? -0.519 -2.570 10.477 1.00 98.06 71 GLU A C 1
ATOM 600 O O . GLU A 1 71 ? -1.198 -2.592 11.496 1.00 98.06 71 GLU A O 1
ATOM 605 N N . HIS A 1 72 ? -1.027 -2.278 9.276 1.00 97.56 72 HIS A N 1
ATOM 606 C CA . HIS A 1 72 ? -2.395 -1.786 9.054 1.00 97.56 72 HIS A CA 1
ATOM 607 C C . HIS A 1 72 ? -3.314 -2.850 8.431 1.00 97.56 72 HIS A C 1
ATOM 609 O O . HIS A 1 72 ? -4.404 -2.533 7.956 1.00 97.56 72 HIS A O 1
ATOM 615 N N . VAL A 1 73 ? -2.895 -4.123 8.407 1.00 96.56 73 VAL A N 1
ATOM 616 C CA . VAL A 1 73 ? -3.637 -5.207 7.735 1.00 96.56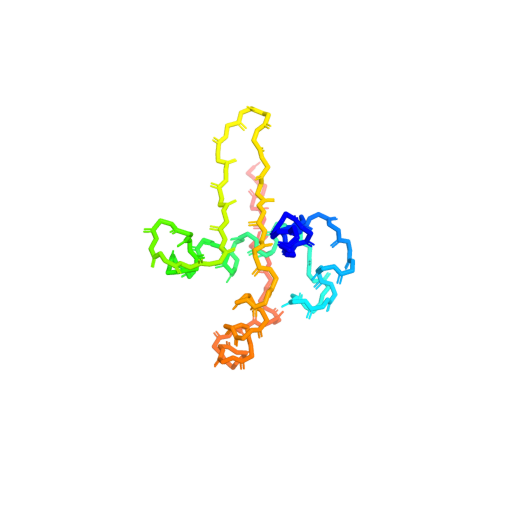 73 VAL A CA 1
ATOM 617 C C . VAL A 1 73 ? -5.062 -5.360 8.271 1.00 96.56 73 VAL A C 1
ATOM 619 O O . VAL A 1 73 ? -5.968 -5.638 7.488 1.00 96.56 73 VAL A O 1
ATOM 622 N N . ASP A 1 74 ? -5.253 -5.122 9.570 1.00 96.94 74 ASP A N 1
ATOM 623 C CA . ASP A 1 74 ? -6.541 -5.232 10.265 1.00 96.94 74 ASP A CA 1
ATOM 624 C C . ASP A 1 74 ? -7.422 -3.978 10.105 1.00 96.94 74 ASP A C 1
ATOM 626 O O . ASP A 1 74 ? -8.621 -4.019 10.378 1.00 96.94 74 ASP A O 1
ATOM 630 N N . GLU A 1 75 ? -6.850 -2.857 9.660 1.00 97.19 75 GLU A N 1
ATOM 631 C CA . GLU A 1 75 ? -7.575 -1.602 9.412 1.00 97.19 75 GLU A CA 1
ATOM 632 C C . GLU A 1 75 ? -8.191 -1.557 8.007 1.00 97.19 75 GLU A C 1
ATOM 634 O O . GLU A 1 75 ? -9.086 -0.754 7.725 1.00 97.19 75 GLU A O 1
ATOM 639 N N . ILE A 1 76 ? -7.706 -2.416 7.110 1.00 96.88 76 ILE A N 1
ATOM 640 C CA . ILE A 1 76 ? -8.138 -2.488 5.720 1.00 96.88 76 ILE A CA 1
ATOM 641 C C . ILE A 1 76 ? -9.278 -3.502 5.604 1.00 96.88 76 ILE A C 1
ATOM 643 O O . ILE A 1 76 ? -9.102 -4.694 5.848 1.00 96.88 76 ILE A O 1
ATOM 647 N N . ASP A 1 77 ? -10.446 -3.042 5.154 1.00 96.81 77 ASP A N 1
ATOM 648 C CA . ASP A 1 77 ? -11.511 -3.940 4.704 1.00 96.81 77 ASP A CA 1
ATOM 649 C C . ASP A 1 77 ? -11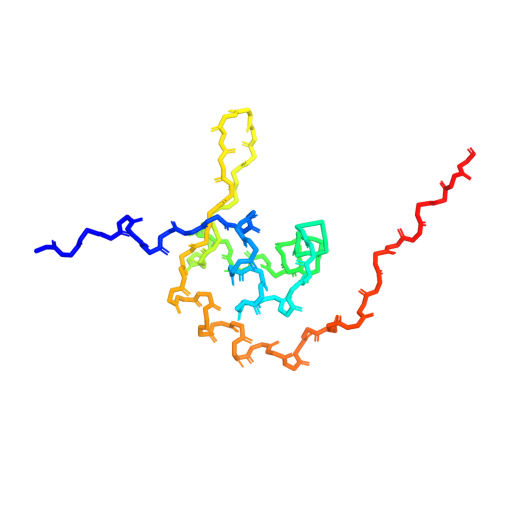.176 -4.475 3.304 1.00 96.81 77 ASP A C 1
ATOM 651 O O . ASP A 1 77 ? -11.495 -3.868 2.280 1.00 96.81 77 ASP A O 1
ATOM 655 N N . TRP A 1 78 ? -10.487 -5.614 3.265 1.00 96.56 78 TRP A N 1
ATOM 656 C CA . TRP A 1 78 ? -10.071 -6.279 2.028 1.00 96.56 78 TRP A CA 1
ATOM 657 C C . TRP A 1 78 ? -11.251 -6.764 1.172 1.00 96.56 78 TRP A C 1
ATOM 659 O O . TRP A 1 78 ? -11.114 -6.909 -0.038 1.00 96.56 78 TRP A O 1
ATOM 669 N N . GLU A 1 79 ? -12.433 -6.960 1.757 1.00 96.06 79 GLU A N 1
ATOM 670 C CA . GLU A 1 79 ? -13.622 -7.419 1.028 1.00 96.06 79 GLU A CA 1
ATOM 671 C C . GLU A 1 79 ? -14.491 -6.249 0.525 1.00 96.06 79 GLU A C 1
ATOM 673 O O . GLU A 1 79 ? -15.546 -6.459 -0.091 1.00 96.06 79 GLU A O 1
ATOM 678 N N . GLU A 1 80 ? -14.055 -5.002 0.749 1.00 96.00 80 GLU A N 1
ATOM 679 C CA . GLU A 1 80 ? -14.800 -3.815 0.344 1.00 96.00 80 GLU A CA 1
ATOM 680 C C . GLU A 1 80 ? -14.954 -3.756 -1.183 1.00 96.00 80 GLU A C 1
ATOM 682 O O . GLU A 1 80 ? -14.001 -3.863 -1.957 1.00 96.00 80 GLU A O 1
ATOM 687 N N . GLN A 1 81 ? -16.186 -3.571 -1.656 1.00 93.94 81 GLN A N 1
ATOM 688 C CA . GLN A 1 81 ? -16.474 -3.545 -3.088 1.00 93.94 81 GLN A CA 1
ATOM 689 C C . GLN A 1 81 ? -16.449 -2.120 -3.634 1.00 93.94 81 GLN A C 1
ATOM 691 O O . GLN A 1 81 ? -17.035 -1.202 -3.057 1.00 93.94 81 GLN A O 1
ATOM 696 N N . LEU A 1 82 ? -15.860 -1.956 -4.825 1.00 91.62 82 LEU A N 1
ATOM 697 C CA . LEU A 1 82 ? -15.959 -0.711 -5.583 1.00 91.62 82 LEU A CA 1
ATOM 698 C C . LEU A 1 82 ? -17.439 -0.304 -5.717 1.00 91.62 82 LEU A C 1
ATOM 700 O O . LEU A 1 82 ? -18.284 -1.140 -6.068 1.00 91.62 82 LEU A O 1
ATOM 704 N N . PRO A 1 83 ? -17.785 0.973 -5.482 1.00 87.00 83 PRO A N 1
ATOM 705 C CA . PRO A 1 83 ? -19.162 1.421 -5.572 1.00 87.00 83 PRO A CA 1
ATOM 706 C C . PRO A 1 83 ? -19.692 1.167 -6.981 1.00 87.00 83 PRO A C 1
ATOM 708 O O . PRO A 1 83 ? -19.096 1.573 -7.984 1.00 87.00 83 PRO A O 1
ATOM 711 N N . ARG A 1 84 ? -20.853 0.509 -7.070 1.00 80.88 84 ARG A N 1
ATOM 712 C CA . ARG A 1 84 ? -21.525 0.301 -8.354 1.00 80.88 84 ARG A CA 1
ATOM 713 C C . ARG A 1 84 ? -21.815 1.665 -8.962 1.00 80.88 84 ARG A C 1
ATOM 715 O O . ARG A 1 84 ? -22.591 2.449 -8.411 1.00 80.88 84 ARG A O 1
ATOM 722 N N . ARG A 1 85 ? -21.198 1.953 -10.107 1.00 75.31 85 ARG A N 1
ATOM 723 C CA . ARG A 1 85 ? -21.466 3.179 -10.855 1.00 75.31 85 ARG A CA 1
ATOM 724 C C . ARG A 1 85 ? -22.956 3.196 -11.188 1.00 75.31 85 ARG A C 1
ATOM 726 O O . ARG A 1 85 ? -23.420 2.361 -11.962 1.00 75.31 85 ARG A O 1
ATOM 733 N N . LYS A 1 86 ? -23.717 4.118 -10.591 1.00 62.19 86 LYS A N 1
ATOM 734 C CA . LYS A 1 86 ? -25.110 4.327 -10.992 1.00 62.19 86 LYS A CA 1
ATOM 735 C C . LYS A 1 86 ? -25.083 4.838 -12.428 1.00 62.19 86 LYS A C 1
ATOM 737 O O . LYS A 1 86 ? -24.627 5.954 -12.677 1.00 62.19 86 LYS A O 1
ATOM 742 N N . VAL A 1 87 ? -25.496 3.992 -13.364 1.00 65.69 87 VAL A N 1
ATOM 743 C CA . VAL A 1 87 ? -25.800 4.424 -14.726 1.00 65.69 87 VAL A CA 1
ATOM 744 C C . VAL A 1 87 ? -27.030 5.319 -14.590 1.00 65.69 87 VAL A C 1
ATOM 746 O O . VAL A 1 87 ? -28.068 4.857 -14.117 1.00 65.69 87 VAL A O 1
ATOM 749 N N . LYS A 1 88 ? -26.850 6.617 -14.844 1.00 52.22 88 LYS A N 1
ATOM 750 C CA . LYS A 1 88 ? -27.964 7.552 -15.010 1.00 52.22 88 LYS A CA 1
ATOM 751 C C . LYS A 1 88 ? -28.601 7.331 -16.371 1.00 52.22 88 LYS A C 1
ATOM 753 O O . LYS A 1 88 ? -27.829 7.033 -17.310 1.00 52.22 88 LYS A O 1
#

Sequence (88 aa):
MVDNTELWVSPRDATIRNRLFAGHDIVWIRQFIFDRFPEINIQEGGWLKDAHGRGKRTMIYLPKAEEWIREHVDEIDWEEQLPRRKVK

Radius of gyration: 13.77 Å; chains: 1; bounding box: 54×24×29 Å

pLDDT: mean 87.84, std 14.79, range [37.16, 98.06]

Organism: NCBI:txid2759752